Protein AF-A0A521VMZ3-F1 (afdb_monomer)

Sequence (74 aa):
MTKRIARAARRTRAGARPLPTGMALLRDPLLNKGTAFTLRERRALGLQGLLPPCVSTQDGQVRRILEHLRGLPN

Mean predicted aligned error: 9.76 Å

Foldseek 3Di:
DDDDDPDPPPPPPDDDDDDAADVVQCPDPVRHPALQQDPVNCVVRVNVVVHDPHRDHSVRVVVVVVVVVVPDDD

pLDDT: mean 86.45, std 19.5, range [35.19, 98.31]

Nearest PDB structures (foldseek):
  6c7n-assembly1_A  TM=8.829E-01  e=2.395E-05  Sorghum bicolor
  6c7n-assembly1_D  TM=8.809E-01  e=5.119E-05  Sorghum bicolor
  6c7n-assembly1_C  TM=8.819E-01  e=1.094E-04  Sorghum bicolor
  1gz3-assembly1_C  TM=9.332E-01  e=7.558E-04  Homo sapiens
  6ags-assembly1_A  TM=9.065E-01  e=1.144E-03  Escherichia coli

Radius of gyration: 21.93 Å; Cα contacts (8 Å, |Δi|>4): 40; chains: 1; bounding box: 40×59×55 Å

Structure (mmCIF, N/CA/C/O backbone):
data_AF-A0A521VMZ3-F1
#
_entry.id   AF-A0A521VMZ3-F1
#
loop_
_atom_site.group_PDB
_atom_site.id
_atom_site.type_symbol
_atom_site.label_atom_id
_atom_site.label_alt_id
_atom_site.label_comp_id
_atom_site.label_asym_id
_atom_site.label_entity_id
_atom_site.label_seq_id
_atom_site.pdbx_PDB_ins_code
_atom_site.Cartn_x
_atom_site.Cartn_y
_atom_site.Cartn_z
_atom_site.occupancy
_atom_site.B_iso_or_equiv
_atom_site.auth_seq_id
_atom_site.auth_comp_id
_atom_site.auth_asym_id
_atom_site.auth_atom_id
_atom_site.pdbx_PDB_model_num
ATOM 1 N N . MET A 1 1 ? -28.217 48.215 28.552 1.00 42.72 1 MET A N 1
ATOM 2 C CA . MET A 1 1 ? -27.558 48.055 27.234 1.00 42.72 1 MET A CA 1
ATOM 3 C C . MET A 1 1 ? -26.701 46.794 27.251 1.00 42.72 1 MET A C 1
ATOM 5 O O . MET A 1 1 ? -25.696 46.742 27.946 1.00 42.72 1 MET A O 1
ATOM 9 N N . THR A 1 2 ? -27.168 45.744 26.579 1.00 35.19 2 THR A N 1
ATOM 10 C CA . THR A 1 2 ? -26.702 44.352 26.711 1.00 35.19 2 THR A CA 1
ATOM 11 C C . THR A 1 2 ? -25.475 44.074 25.837 1.00 35.19 2 THR A C 1
ATOM 13 O O . THR A 1 2 ? -25.510 44.298 24.628 1.00 35.19 2 THR A O 1
ATOM 16 N N . LYS A 1 3 ? -24.394 43.551 26.433 1.00 40.34 3 LYS A N 1
ATOM 17 C CA . LYS A 1 3 ? -23.190 43.093 25.720 1.00 40.34 3 LYS A CA 1
ATOM 18 C C . LYS A 1 3 ? -23.535 41.847 24.889 1.00 40.34 3 LYS A C 1
ATOM 20 O O . LYS A 1 3 ? -23.765 40.774 25.438 1.00 40.34 3 LYS A O 1
ATOM 25 N N . ARG A 1 4 ? -23.596 41.993 23.560 1.00 41.25 4 ARG A N 1
ATOM 26 C CA . ARG A 1 4 ? -23.743 40.878 22.609 1.00 41.25 4 ARG A CA 1
ATOM 27 C C . ARG A 1 4 ? -22.429 40.102 22.560 1.00 41.25 4 ARG A C 1
ATOM 29 O O . ARG A 1 4 ? -21.445 40.571 22.001 1.00 41.25 4 ARG A O 1
ATOM 36 N N . ILE A 1 5 ? -22.425 38.915 23.154 1.00 49.22 5 ILE A N 1
ATOM 37 C CA . ILE A 1 5 ? -21.324 37.959 23.056 1.00 49.22 5 ILE A CA 1
ATOM 38 C C . ILE A 1 5 ? -21.347 37.415 21.623 1.00 49.22 5 ILE A C 1
ATOM 40 O O . ILE A 1 5 ? -22.315 36.772 21.208 1.00 49.22 5 ILE A O 1
ATOM 44 N N . ALA A 1 6 ? -20.316 37.727 20.840 1.00 45.44 6 ALA A N 1
ATOM 45 C CA . ALA A 1 6 ? -20.134 37.175 19.507 1.00 45.44 6 ALA A CA 1
ATOM 46 C C . ALA A 1 6 ? -19.943 35.657 19.630 1.00 45.44 6 ALA A C 1
ATOM 48 O O . ALA A 1 6 ? -18.919 35.167 20.101 1.00 45.44 6 ALA A O 1
ATOM 49 N N . ARG A 1 7 ? -20.973 34.904 19.239 1.00 43.44 7 ARG A N 1
ATOM 50 C CA . ARG A 1 7 ? -20.943 33.448 19.130 1.00 43.44 7 ARG A CA 1
ATOM 51 C C . ARG A 1 7 ? -19.903 33.085 18.075 1.00 43.44 7 ARG A C 1
ATOM 53 O O . ARG A 1 7 ? -20.152 33.258 16.885 1.00 43.44 7 ARG A O 1
ATOM 60 N N . ALA A 1 8 ? -1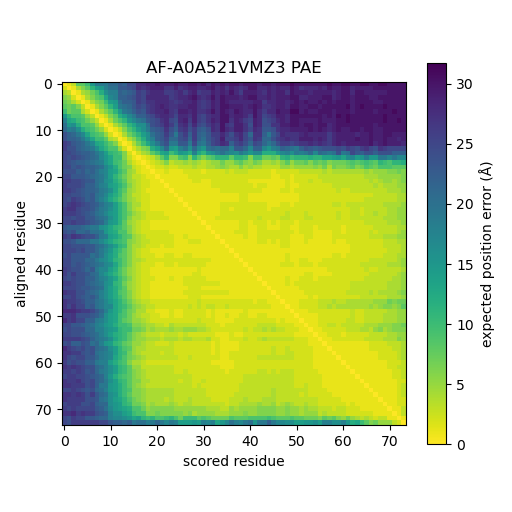8.749 32.594 18.525 1.00 53.31 8 ALA A N 1
ATOM 61 C CA . ALA A 1 8 ? -17.732 32.013 17.665 1.00 53.31 8 ALA A CA 1
ATOM 62 C C . ALA A 1 8 ? -18.404 30.998 16.732 1.00 53.31 8 ALA A C 1
ATOM 64 O O . ALA A 1 8 ? -18.991 30.003 17.173 1.00 53.31 8 ALA A O 1
ATOM 65 N N . ALA A 1 9 ? -18.377 31.296 15.435 1.00 51.19 9 ALA A N 1
ATOM 66 C CA . ALA A 1 9 ? -18.839 30.392 14.406 1.00 51.19 9 ALA A CA 1
ATOM 67 C C . ALA A 1 9 ? -17.970 29.134 14.486 1.00 51.19 9 ALA A C 1
ATOM 69 O O . ALA A 1 9 ? -16.809 29.127 14.080 1.00 51.19 9 ALA A O 1
ATOM 70 N N . ARG A 1 10 ? -18.531 28.067 15.065 1.00 54.44 10 ARG A N 1
ATOM 71 C CA . ARG A 1 10 ? -17.983 26.718 14.953 1.00 54.44 10 ARG A CA 1
ATOM 72 C C . ARG A 1 10 ? -17.837 26.442 13.462 1.00 54.44 10 ARG A C 1
ATOM 74 O O . ARG A 1 10 ? -18.836 26.271 12.770 1.00 54.44 10 ARG A O 1
ATOM 81 N N . ARG A 1 11 ? -16.598 26.460 12.975 1.00 58.75 11 ARG A N 1
ATOM 82 C CA . ARG A 1 11 ? -16.246 26.141 11.594 1.00 58.75 11 ARG A CA 1
ATOM 83 C C . ARG A 1 11 ? -16.547 24.657 11.391 1.00 58.75 11 ARG A C 1
ATOM 85 O O . ARG A 1 11 ? -15.718 23.804 11.694 1.00 58.75 11 ARG A O 1
ATOM 92 N N . THR A 1 12 ? -17.771 24.339 10.980 1.00 55.91 12 THR A N 1
ATOM 93 C CA . THR A 1 12 ? -18.157 22.984 10.588 1.00 55.91 12 THR A CA 1
ATOM 94 C C . THR A 1 12 ? -17.258 22.590 9.425 1.00 55.91 12 THR A C 1
ATOM 96 O O . THR A 1 12 ? -17.291 23.239 8.380 1.00 55.91 12 THR A O 1
ATOM 99 N N . ARG A 1 13 ? -16.407 21.571 9.608 1.00 60.44 13 ARG A N 1
ATOM 100 C CA . ARG A 1 13 ? -15.705 20.941 8.484 1.00 60.44 13 AR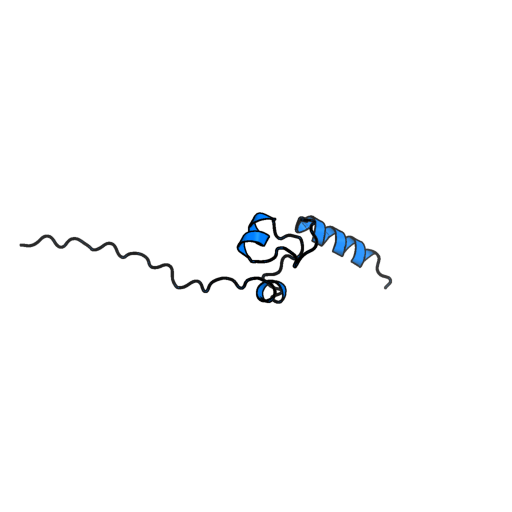G A CA 1
ATOM 101 C C . ARG A 1 13 ? -16.789 20.499 7.501 1.00 60.44 13 ARG A C 1
ATOM 103 O O . ARG A 1 13 ? -17.625 19.675 7.863 1.00 60.44 13 ARG A O 1
ATOM 110 N N . ALA A 1 14 ? -16.817 21.111 6.319 1.00 57.19 14 ALA A N 1
ATOM 111 C CA . ALA A 1 14 ? -17.709 20.715 5.240 1.00 57.19 14 ALA A CA 1
ATOM 112 C C . ALA A 1 14 ? -17.577 19.198 5.015 1.00 57.19 14 ALA A C 1
ATOM 114 O O . ALA A 1 14 ? -16.470 18.661 5.086 1.00 57.19 14 ALA A O 1
ATOM 115 N N . GLY A 1 15 ? -18.715 18.522 4.854 1.00 55.34 15 GLY A N 1
ATOM 116 C CA . GLY A 1 15 ? -18.866 17.072 4.963 1.00 55.34 15 GLY A CA 1
ATOM 117 C C . GLY A 1 15 ? -17.924 16.259 4.078 1.00 55.34 15 GLY A C 1
ATOM 118 O O . GLY A 1 15 ? -18.237 15.970 2.927 1.00 55.34 15 GLY A O 1
ATOM 119 N N . ALA A 1 16 ? -16.803 15.819 4.646 1.00 67.69 16 ALA A N 1
ATOM 120 C CA . ALA A 1 16 ? -16.004 14.759 4.058 1.00 67.69 16 ALA A CA 1
ATOM 121 C C . ALA A 1 16 ? -16.792 13.452 4.187 1.00 67.69 16 ALA A C 1
ATOM 123 O O . ALA A 1 16 ? -16.996 12.943 5.293 1.00 67.69 16 ALA A O 1
ATOM 124 N N . ARG A 1 17 ? -17.264 12.923 3.055 1.00 78.56 17 ARG A N 1
ATOM 125 C CA . ARG A 1 17 ? -17.818 11.571 3.000 1.00 78.56 17 ARG A CA 1
ATOM 126 C C . ARG A 1 17 ? -16.735 10.598 3.497 1.00 78.56 17 ARG A C 1
ATOM 128 O O . ARG A 1 17 ? -15.577 10.750 3.100 1.00 78.56 17 ARG A O 1
ATOM 135 N N . PRO A 1 18 ? -17.069 9.637 4.373 1.00 85.31 18 PRO A N 1
ATOM 136 C CA . PRO A 1 18 ? -16.089 8.671 4.850 1.00 85.31 18 PRO A CA 1
ATOM 137 C C . PRO A 1 18 ? -15.474 7.902 3.674 1.00 85.31 18 PRO A C 1
ATOM 139 O O . PRO A 1 18 ? -16.157 7.610 2.688 1.00 85.31 18 PRO A O 1
ATOM 142 N N . LEU A 1 19 ? -14.178 7.594 3.786 1.00 90.12 19 LEU A N 1
ATOM 143 C CA . LEU A 1 19 ? -13.473 6.771 2.805 1.00 90.12 19 LEU A CA 1
ATOM 144 C C . LEU A 1 19 ? -14.139 5.387 2.704 1.00 9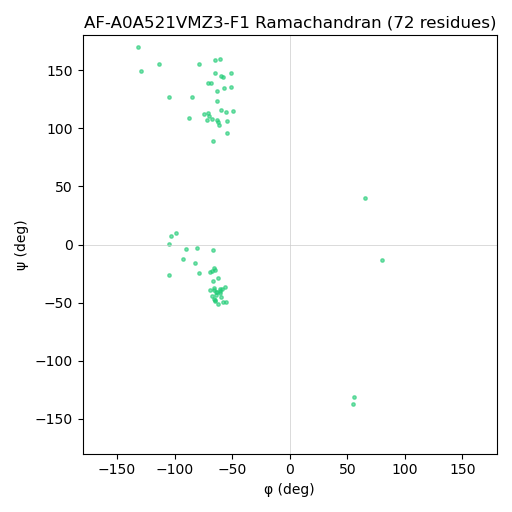0.12 19 LEU A C 1
ATOM 146 O O . LEU A 1 19 ? -14.608 4.869 3.723 1.00 90.12 19 LEU A O 1
ATOM 150 N N . PRO A 1 20 ? -14.172 4.768 1.508 1.00 95.75 20 PRO A N 1
ATOM 151 C CA . PRO A 1 20 ? -14.581 3.375 1.386 1.00 95.75 20 PRO A CA 1
ATOM 152 C C . PRO A 1 20 ? -13.642 2.471 2.200 1.00 95.75 20 PRO A C 1
ATOM 154 O O . PRO A 1 20 ? -12.511 2.840 2.509 1.00 95.75 20 PRO A O 1
ATOM 157 N N . THR A 1 21 ? -14.100 1.269 2.540 1.00 97.44 21 THR A N 1
ATOM 158 C CA . THR A 1 21 ? -13.328 0.272 3.3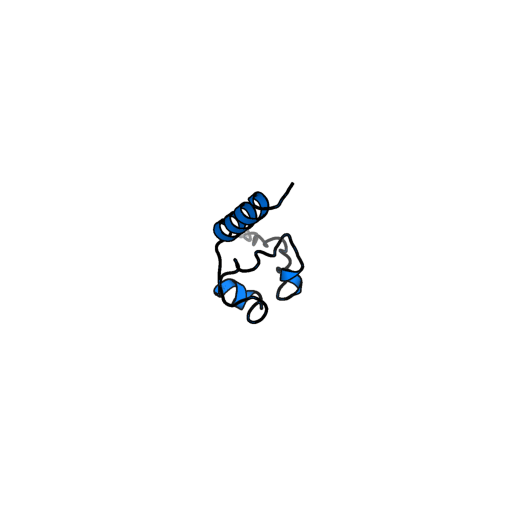00 1.00 97.44 21 THR A CA 1
ATOM 159 C C . THR A 1 21 ? -13.397 -1.097 2.623 1.00 97.44 21 THR A C 1
ATOM 161 O O . THR A 1 21 ? -14.157 -1.299 1.668 1.00 97.44 21 THR A O 1
ATOM 164 N N . GLY A 1 22 ? -12.574 -2.042 3.085 1.00 98.06 2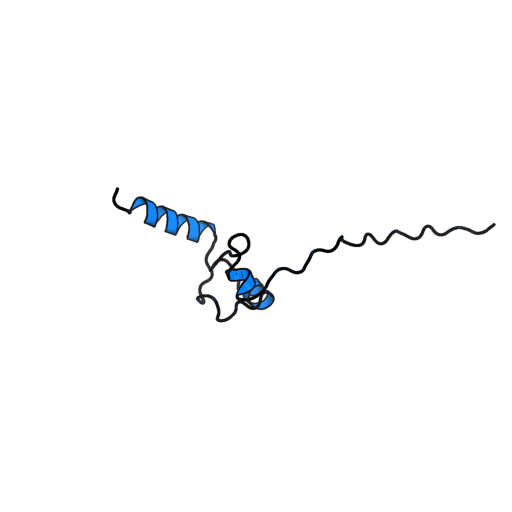2 GLY A N 1
ATOM 165 C CA . GLY A 1 22 ? -12.570 -3.422 2.607 1.00 98.06 22 GLY A CA 1
ATOM 166 C C . GLY A 1 22 ? -12.401 -3.528 1.090 1.00 98.06 22 GLY A C 1
ATOM 167 O O . GLY A 1 22 ? -11.623 -2.803 0.466 1.00 98.06 22 GLY A O 1
ATOM 168 N N . MET A 1 23 ? -13.183 -4.417 0.479 1.00 98.00 23 MET A N 1
ATOM 169 C CA . MET A 1 23 ? -13.152 -4.648 -0.968 1.00 98.00 23 MET A CA 1
ATOM 170 C C . MET A 1 23 ? -13.551 -3.426 -1.801 1.00 98.00 23 MET A C 1
ATOM 172 O O . MET A 1 23 ? -13.064 -3.290 -2.919 1.00 98.00 23 MET A O 1
ATOM 176 N N . ALA A 1 24 ? -14.406 -2.531 -1.293 1.00 97.81 24 ALA A N 1
ATOM 177 C CA . ALA A 1 24 ? -14.791 -1.327 -2.033 1.00 97.81 24 ALA A CA 1
ATOM 178 C C . ALA A 1 24 ? -13.594 -0.384 -2.221 1.00 97.81 24 ALA A C 1
ATOM 180 O O . ALA A 1 24 ? -13.401 0.152 -3.306 1.00 97.81 24 ALA A O 1
ATOM 181 N N . LEU A 1 25 ? -12.752 -0.252 -1.192 1.00 98.00 25 LEU A N 1
ATOM 182 C CA . LEU A 1 25 ? -11.512 0.520 -1.268 1.00 98.00 25 LEU A CA 1
ATOM 183 C C . LEU A 1 25 ? -10.467 -0.150 -2.170 1.00 98.00 25 LEU A C 1
ATOM 185 O O . LEU A 1 25 ? -9.797 0.536 -2.930 1.00 98.00 25 LEU A O 1
ATOM 189 N N . LEU A 1 26 ? -10.346 -1.481 -2.137 1.00 98.06 26 LEU A N 1
ATOM 190 C CA . LEU A 1 26 ? -9.409 -2.204 -3.011 1.00 98.06 26 LEU A CA 1
ATOM 191 C C . LEU A 1 26 ? -9.812 -2.179 -4.495 1.00 98.06 26 LEU A C 1
ATOM 193 O O . LEU A 1 26 ? -8.957 -2.343 -5.363 1.00 98.06 26 LEU A O 1
ATOM 197 N N . ARG A 1 27 ? -11.097 -1.981 -4.798 1.00 97.94 27 ARG A N 1
ATOM 198 C CA . ARG A 1 27 ? -11.600 -1.862 -6.175 1.00 97.94 27 ARG A CA 1
ATOM 199 C C . ARG A 1 27 ? -11.432 -0.466 -6.768 1.00 97.94 27 ARG A C 1
ATOM 201 O O . ARG A 1 27 ? -11.539 -0.333 -7.981 1.00 97.94 27 ARG A O 1
ATOM 208 N N . ASP A 1 28 ? -11.178 0.548 -5.945 1.00 97.44 28 ASP A N 1
ATOM 209 C CA . ASP A 1 28 ? -10.935 1.909 -6.413 1.00 97.44 28 ASP A CA 1
ATOM 210 C C . ASP A 1 28 ? -9.436 2.104 -6.720 1.00 97.44 28 ASP A C 1
ATOM 212 O O . ASP A 1 28 ? -8.626 2.156 -5.788 1.00 97.44 28 ASP A O 1
ATOM 216 N 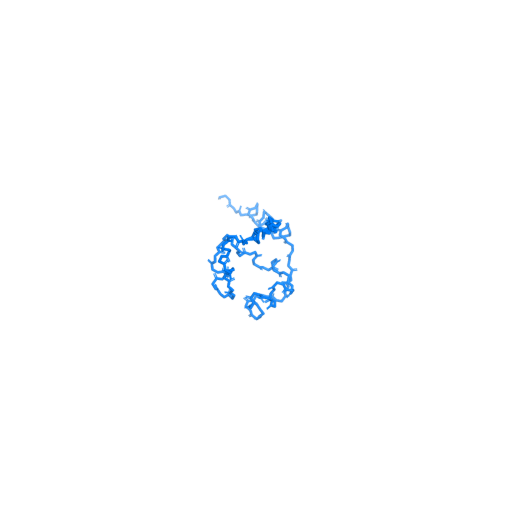N . PRO A 1 29 ? -9.029 2.226 -8.000 1.00 96.75 29 PRO A N 1
ATOM 217 C CA . PRO A 1 29 ? -7.622 2.363 -8.369 1.00 96.75 29 PRO A CA 1
ATOM 218 C C . PRO A 1 29 ? -6.985 3.671 -7.881 1.00 96.75 29 PRO A C 1
ATOM 220 O O . PRO A 1 29 ? -5.763 3.732 -7.774 1.00 96.75 29 PRO A O 1
ATOM 223 N N . LEU A 1 30 ? -7.772 4.705 -7.560 1.00 96.38 30 LEU A N 1
ATOM 224 C CA . LEU A 1 30 ? -7.246 5.971 -7.036 1.00 96.38 30 LEU A CA 1
ATOM 225 C C . LEU A 1 30 ? -6.900 5.886 -5.546 1.00 96.38 30 LEU A C 1
ATOM 227 O O . LEU A 1 30 ? -6.066 6.650 -5.061 1.00 96.38 30 LEU A O 1
ATOM 231 N N . LEU A 1 31 ? -7.535 4.970 -4.810 1.00 96.44 31 LEU A N 1
ATOM 232 C CA . LEU A 1 31 ? -7.332 4.796 -3.367 1.00 96.44 31 LEU A CA 1
ATOM 233 C C . LEU A 1 31 ? -6.483 3.568 -3.031 1.00 96.44 31 LEU A C 1
ATOM 235 O O . LEU A 1 31 ? -5.842 3.518 -1.975 1.00 96.44 31 LEU A O 1
ATOM 239 N N . ASN A 1 32 ? -6.485 2.563 -3.902 1.00 97.69 32 ASN A N 1
ATOM 240 C CA . ASN A 1 32 ? -5.795 1.311 -3.667 1.00 97.69 32 ASN A CA 1
ATOM 241 C C . ASN A 1 32 ? -4.272 1.463 -3.826 1.00 97.69 32 ASN A C 1
ATOM 243 O O . ASN A 1 32 ? -3.751 1.609 -4.926 1.00 97.69 32 ASN A O 1
ATOM 247 N N . LYS A 1 33 ? -3.544 1.329 -2.713 1.00 97.75 33 LYS A N 1
ATOM 248 C CA . LYS A 1 33 ? -2.068 1.262 -2.679 1.00 97.75 33 LYS A CA 1
ATOM 249 C C . LYS A 1 33 ? -1.523 -0.178 -2.576 1.00 97.75 33 LYS A C 1
ATOM 251 O O . LYS A 1 33 ? -0.339 -0.404 -2.321 1.00 97.75 33 LYS A O 1
ATOM 256 N N . GLY A 1 34 ? -2.385 -1.181 -2.728 1.00 97.25 34 GLY A N 1
ATOM 257 C CA . GLY A 1 34 ? -2.045 -2.602 -2.684 1.00 97.25 34 GLY A CA 1
ATOM 258 C C . GLY A 1 34 ? -1.334 -3.003 -1.391 1.00 97.25 34 GLY A C 1
ATOM 259 O O . GLY A 1 34 ? -1.733 -2.637 -0.287 1.00 97.25 34 GLY A O 1
ATOM 260 N N . THR A 1 35 ? -0.222 -3.727 -1.500 1.00 97.75 35 THR A N 1
ATOM 261 C CA . THR A 1 35 ? 0.575 -4.139 -0.331 1.00 97.75 35 THR A CA 1
ATOM 262 C C . THR A 1 35 ? 1.241 -2.977 0.414 1.00 97.75 35 THR A C 1
ATOM 264 O O . THR A 1 35 ? 1.802 -3.207 1.485 1.00 97.75 35 THR A O 1
ATOM 267 N N . ALA A 1 36 ? 1.151 -1.736 -0.079 1.00 98.25 36 ALA A N 1
ATOM 268 C CA . ALA A 1 36 ? 1.684 -0.560 0.605 1.00 98.25 36 ALA A CA 1
ATOM 269 C C . ALA A 1 36 ? 0.784 -0.012 1.721 1.00 98.25 36 ALA A C 1
ATOM 271 O O . ALA A 1 36 ? 1.187 0.906 2.433 1.00 98.25 36 ALA A O 1
ATOM 272 N N . PHE A 1 37 ? -0.404 -0.588 1.946 1.00 98.31 37 PHE A N 1
ATOM 273 C CA . PHE A 1 37 ? -1.145 -0.323 3.180 1.00 98.31 37 PHE A CA 1
ATOM 274 C C . PHE A 1 37 ? -0.351 -0.826 4.386 1.00 98.31 37 PHE A C 1
ATOM 276 O O . PHE A 1 37 ? -0.035 -2.017 4.488 1.00 98.31 37 PHE A O 1
ATOM 283 N N . THR A 1 38 ? -0.077 0.072 5.327 1.00 98.06 38 THR A N 1
ATOM 284 C CA . THR A 1 38 ? 0.542 -0.258 6.615 1.00 98.06 38 THR 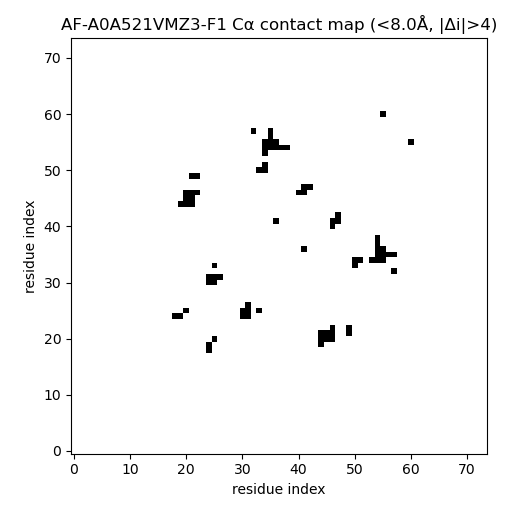A CA 1
ATOM 285 C C . THR A 1 38 ? -0.383 -1.139 7.452 1.00 98.06 38 THR A C 1
ATOM 287 O O . THR A 1 38 ? -1.603 -1.119 7.290 1.00 98.06 38 THR A O 1
ATOM 290 N N . LEU A 1 39 ? 0.165 -1.873 8.424 1.00 97.19 39 LEU A N 1
ATOM 291 C CA . LEU A 1 39 ? -0.647 -2.698 9.330 1.00 97.19 39 LEU A CA 1
ATOM 292 C C . LEU A 1 39 ? -1.728 -1.887 10.064 1.00 97.19 39 LEU A C 1
ATOM 294 O O . LEU A 1 39 ? -2.843 -2.374 10.255 1.00 97.19 39 LEU A O 1
ATOM 298 N N . ARG A 1 40 ? -1.419 -0.638 10.436 1.00 97.75 40 ARG A N 1
ATOM 299 C CA . ARG A 1 40 ? -2.369 0.273 11.087 1.00 97.75 40 ARG A CA 1
ATOM 300 C C . ARG A 1 40 ? -3.526 0.635 10.158 1.00 97.75 40 ARG A C 1
ATOM 302 O O . ARG A 1 40 ? -4.678 0.542 10.568 1.00 97.75 40 ARG A O 1
ATOM 309 N N . GLU A 1 41 ? -3.232 1.007 8.914 1.00 97.62 41 GLU A N 1
ATOM 310 C CA . GLU A 1 41 ? -4.263 1.308 7.914 1.00 97.62 41 GLU A CA 1
ATOM 311 C C . GLU A 1 41 ? -5.102 0.075 7.592 1.00 97.62 41 GLU A C 1
ATOM 313 O O . GLU A 1 41 ? -6.320 0.178 7.514 1.00 97.62 41 GLU A O 1
ATOM 318 N N . ARG A 1 42 ? -4.483 -1.107 7.480 1.00 98.19 42 ARG A N 1
ATOM 319 C CA . ARG A 1 42 ? -5.215 -2.352 7.213 1.00 98.19 42 ARG A CA 1
ATOM 320 C C . ARG A 1 42 ? -6.228 -2.673 8.305 1.00 98.19 42 ARG A C 1
ATOM 322 O O . ARG A 1 42 ? -7.330 -3.103 7.985 1.00 98.19 42 ARG A O 1
ATOM 329 N N . ARG A 1 43 ? -5.883 -2.448 9.576 1.00 97.44 43 ARG A N 1
ATOM 330 C CA . ARG A 1 43 ? -6.829 -2.585 10.695 1.00 97.44 43 ARG A CA 1
ATOM 331 C C . ARG A 1 43 ? -7.952 -1.551 10.600 1.00 97.44 43 ARG A C 1
ATOM 333 O O . ARG A 1 43 ? -9.116 -1.917 10.678 1.00 97.44 43 ARG A O 1
ATOM 340 N N . ALA A 1 44 ? -7.608 -0.283 10.380 1.00 97.19 44 ALA A N 1
ATOM 341 C CA . ALA A 1 44 ? -8.579 0.811 10.335 1.00 97.19 44 ALA A CA 1
ATOM 342 C C . ALA A 1 44 ? -9.546 0.740 9.136 1.00 97.19 44 ALA A C 1
ATOM 344 O O . ALA A 1 44 ? -10.686 1.177 9.242 1.00 97.19 44 ALA A O 1
ATOM 345 N N . LEU A 1 45 ? -9.095 0.194 8.004 1.00 97.62 45 LEU A N 1
ATOM 346 C CA . LEU A 1 45 ? -9.845 0.135 6.746 1.00 97.62 45 LEU A CA 1
ATOM 347 C C . LEU A 1 45 ? -10.439 -1.253 6.457 1.00 97.62 45 LEU A C 1
ATOM 349 O O . LEU A 1 45 ? -10.957 -1.467 5.363 1.00 97.62 45 LEU A O 1
ATOM 353 N N . GLY A 1 46 ? -10.357 -2.204 7.393 1.00 97.38 46 GLY A N 1
ATOM 354 C CA .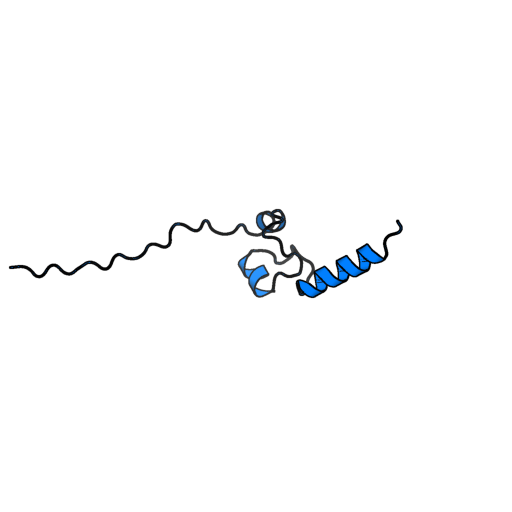 GLY A 1 46 ? -10.924 -3.547 7.220 1.00 97.38 46 GLY A CA 1
ATOM 355 C C . GLY A 1 46 ? -10.254 -4.372 6.113 1.00 97.38 46 GLY A C 1
ATOM 356 O O . GLY A 1 46 ? -10.935 -5.047 5.350 1.00 97.38 46 GLY A O 1
ATOM 357 N N . LEU A 1 47 ? -8.925 -4.292 5.995 1.00 98.25 47 LEU A N 1
ATOM 358 C CA . LEU A 1 47 ? -8.127 -4.977 4.964 1.00 98.25 47 LEU A CA 1
ATOM 359 C C . LEU A 1 47 ? -7.356 -6.199 5.491 1.00 98.25 47 LEU A C 1
ATOM 361 O O . LEU A 1 47 ? -6.605 -6.826 4.741 1.00 98.25 47 LEU A O 1
ATOM 365 N N . GLN A 1 48 ? -7.476 -6.530 6.780 1.00 96.38 48 GLN A N 1
ATOM 366 C CA . GLN A 1 48 ? -6.857 -7.741 7.325 1.00 96.38 48 GLN A CA 1
ATOM 367 C C . GLN A 1 48 ? -7.457 -8.987 6.659 1.00 96.38 48 GLN A C 1
ATOM 369 O O . GLN A 1 48 ? -8.669 -9.096 6.523 1.00 96.38 48 GLN A O 1
ATOM 374 N N . GLY A 1 49 ? -6.596 -9.902 6.209 1.00 96.06 49 GLY A N 1
ATOM 375 C CA . GLY A 1 49 ? -7.002 -11.098 5.463 1.00 96.06 49 GLY A CA 1
ATOM 376 C C . GLY A 1 49 ? -7.291 -10.871 3.972 1.00 96.06 49 GLY A C 1
ATOM 377 O O . GLY A 1 49 ? -7.328 -11.840 3.227 1.00 96.06 49 GLY A O 1
ATOM 378 N N . LEU A 1 50 ? -7.429 -9.619 3.512 1.00 97.62 50 LEU A N 1
ATOM 379 C CA . LEU A 1 50 ? -7.693 -9.294 2.097 1.00 97.62 50 LEU A CA 1
ATOM 380 C C . LEU A 1 50 ? -6.425 -9.039 1.271 1.00 97.62 50 LEU A C 1
ATOM 382 O O . LEU A 1 50 ? -6.486 -8.946 0.049 1.00 97.62 50 LEU A O 1
ATOM 386 N N . LEU A 1 51 ? -5.278 -8.883 1.931 1.00 97.62 51 LEU A N 1
ATOM 387 C CA . LEU A 1 51 ? -3.991 -8.597 1.303 1.00 97.62 51 LEU A CA 1
ATOM 388 C C . LEU A 1 51 ? -2.930 -9.580 1.812 1.00 97.62 51 LEU A C 1
ATOM 390 O O . LEU A 1 51 ? -2.986 -9.954 2.989 1.00 97.62 51 LEU A O 1
ATOM 394 N N . PRO A 1 52 ? -1.918 -9.927 0.990 1.00 97.12 52 PRO A N 1
ATOM 395 C CA . PRO A 1 52 ? -0.754 -10.684 1.447 1.00 97.12 52 PRO A CA 1
ATOM 396 C C . PRO A 1 52 ? -0.125 -10.058 2.703 1.00 97.12 52 PRO A C 1
ATOM 398 O O . PRO A 1 52 ? -0.143 -8.831 2.836 1.00 97.12 52 PRO A O 1
ATOM 401 N N . PRO A 1 53 ? 0.464 -10.845 3.623 1.00 95.50 53 PRO A N 1
ATOM 402 C CA . PRO A 1 53 ? 0.931 -10.341 4.919 1.00 95.50 53 PRO A CA 1
ATOM 403 C C . PRO A 1 53 ? 2.086 -9.333 4.817 1.00 95.50 53 PRO A C 1
ATOM 405 O O . PRO A 1 53 ? 2.279 -8.531 5.729 1.00 95.50 53 PRO A O 1
ATOM 408 N N . CYS A 1 54 ? 2.837 -9.333 3.712 1.00 95.44 54 CYS A N 1
ATOM 409 C CA . CYS A 1 54 ? 3.930 -8.393 3.502 1.00 95.44 54 CYS A CA 1
ATOM 410 C C . CYS A 1 54 ? 3.423 -6.953 3.309 1.00 95.44 54 CYS A C 1
ATOM 412 O O . CYS A 1 54 ? 2.428 -6.693 2.622 1.00 95.44 54 CYS A O 1
ATOM 414 N N . VAL A 1 55 ? 4.138 -6.003 3.914 1.00 97.19 55 VAL A N 1
ATOM 415 C CA . VAL A 1 55 ? 3.977 -4.568 3.663 1.00 97.19 55 VAL A CA 1
ATOM 416 C C . VAL A 1 55 ? 5.154 -4.115 2.807 1.00 97.19 55 VAL A C 1
ATOM 418 O O . VAL A 1 55 ? 6.302 -4.369 3.159 1.00 97.19 55 VAL A O 1
ATOM 421 N N . SER A 1 56 ? 4.876 -3.469 1.677 1.00 96.88 56 SER A N 1
ATOM 422 C CA . SER A 1 56 ? 5.900 -2.939 0.765 1.00 96.88 56 SER A CA 1
ATOM 423 C C . SER A 1 56 ? 5.869 -1.417 0.724 1.00 96.88 56 SER A C 1
ATOM 425 O O . SER A 1 56 ? 4.824 -0.817 0.943 1.00 96.88 56 SER A O 1
ATOM 427 N N . THR A 1 57 ? 6.977 -0.773 0.373 1.00 97.94 57 THR A N 1
ATOM 428 C CA . THR A 1 57 ? 6.970 0.662 0.059 1.00 97.94 57 THR A CA 1
ATOM 429 C C . THR A 1 57 ? 6.435 0.903 -1.352 1.00 97.94 57 THR A C 1
ATOM 431 O O . THR A 1 57 ? 6.509 0.016 -2.208 1.00 97.94 57 THR A O 1
ATOM 434 N N . GLN A 1 58 ? 5.907 2.102 -1.604 1.00 97.12 58 GLN A N 1
ATOM 435 C CA . GLN A 1 58 ? 5.440 2.488 -2.937 1.00 97.12 58 GLN A CA 1
ATOM 436 C C . GLN A 1 58 ? 6.605 2.527 -3.939 1.00 97.12 58 GLN A C 1
ATOM 438 O O . GLN A 1 58 ? 6.507 1.933 -5.008 1.00 97.12 58 GLN A O 1
ATOM 443 N N . ASP A 1 59 ? 7.754 3.081 -3.545 1.00 98.06 59 ASP A N 1
ATOM 444 C CA . ASP A 1 59 ? 8.968 3.081 -4.374 1.00 98.06 59 ASP A CA 1
ATOM 445 C C . ASP A 1 59 ? 9.453 1.663 -4.700 1.00 98.06 59 ASP A C 1
ATOM 447 O O . ASP A 1 59 ? 9.861 1.378 -5.825 1.00 98.06 59 ASP A O 1
ATOM 451 N N . GLY A 1 60 ? 9.359 0.737 -3.740 1.00 98.00 60 GLY A N 1
ATOM 452 C CA . GLY A 1 60 ? 9.708 -0.665 -3.958 1.00 98.00 60 GLY A CA 1
ATOM 453 C C . GLY A 1 60 ? 8.779 -1.356 -4.959 1.00 98.00 60 GLY A C 1
ATOM 454 O O . GLY A 1 60 ? 9.238 -2.158 -5.774 1.00 98.00 60 GLY A O 1
ATOM 455 N N . GLN A 1 61 ? 7.481 -1.033 -4.936 1.00 97.44 61 GLN A N 1
ATOM 456 C CA . GLN A 1 61 ? 6.523 -1.515 -5.937 1.00 97.44 61 GLN A CA 1
ATOM 457 C C . GLN A 1 61 ? 6.841 -0.947 -7.326 1.00 97.44 61 GLN A C 1
ATOM 459 O O . GLN A 1 61 ? 6.905 -1.715 -8.285 1.00 97.44 61 GLN A O 1
ATOM 464 N N . VAL A 1 62 ? 7.096 0.363 -7.427 1.00 98.00 62 VAL A N 1
ATOM 465 C CA . VAL A 1 62 ? 7.468 1.030 -8.687 1.00 98.00 62 VAL A CA 1
ATOM 466 C C . VAL A 1 62 ? 8.729 0.404 -9.268 1.00 98.00 62 VAL A C 1
ATOM 468 O O . VAL A 1 62 ? 8.730 0.004 -10.430 1.00 98.00 62 VAL A O 1
ATOM 471 N N . ARG A 1 63 ? 9.778 0.241 -8.456 1.00 98.31 63 ARG A N 1
ATOM 472 C CA . ARG A 1 63 ? 11.036 -0.380 -8.882 1.00 98.31 63 ARG A CA 1
ATOM 473 C C . ARG A 1 63 ? 10.811 -1.768 -9.477 1.00 98.31 63 ARG A C 1
ATOM 475 O O . ARG A 1 63 ? 11.275 -2.021 -10.583 1.00 98.31 63 ARG A O 1
ATOM 482 N N . ARG A 1 64 ? 10.062 -2.633 -8.785 1.00 97.25 64 ARG A N 1
ATOM 483 C CA . ARG A 1 64 ? 9.773 -3.999 -9.254 1.00 97.25 64 ARG A CA 1
ATOM 484 C C . ARG A 1 64 ? 9.036 -4.002 -10.593 1.00 97.25 64 ARG A C 1
ATOM 486 O O . ARG A 1 64 ? 9.340 -4.816 -11.458 1.00 97.25 64 ARG A O 1
ATOM 493 N N . ILE A 1 65 ? 8.065 -3.103 -10.764 1.00 97.50 65 ILE A N 1
ATOM 494 C CA . ILE A 1 65 ? 7.311 -2.992 -12.017 1.00 97.50 65 ILE A CA 1
ATOM 495 C C . ILE A 1 65 ? 8.220 -2.492 -13.141 1.00 97.50 65 ILE A C 1
ATOM 497 O O . ILE A 1 65 ? 8.205 -3.069 -14.220 1.00 97.50 65 ILE A O 1
ATOM 501 N N . LEU A 1 66 ? 9.046 -1.473 -12.899 1.00 98.12 66 LEU A N 1
ATOM 502 C CA . LEU A 1 66 ? 9.982 -0.965 -13.905 1.00 98.12 66 LEU A CA 1
ATOM 503 C C . LEU A 1 66 ? 11.021 -2.014 -14.316 1.00 98.12 66 LEU A C 1
ATOM 505 O O . LEU A 1 66 ? 11.328 -2.124 -15.499 1.00 98.12 66 LEU A O 1
ATOM 509 N N . GLU A 1 67 ? 11.553 -2.784 -13.364 1.00 98.00 67 GLU A N 1
ATOM 510 C CA . GLU A 1 67 ? 12.458 -3.907 -13.643 1.00 98.00 67 GLU A CA 1
ATOM 511 C C . GLU A 1 67 ? 11.776 -4.964 -14.523 1.00 98.00 67 GLU A C 1
ATOM 513 O O . GLU A 1 67 ? 12.355 -5.377 -15.524 1.00 98.00 67 GLU A O 1
ATOM 518 N N . HIS A 1 68 ? 10.530 -5.336 -14.213 1.00 97.69 68 HIS A N 1
ATOM 519 C CA . HIS A 1 68 ? 9.752 -6.267 -15.034 1.00 97.69 68 HIS A CA 1
ATOM 520 C C . HIS A 1 68 ? 9.502 -5.714 -16.444 1.00 97.69 68 HIS A C 1
ATOM 522 O O . HIS A 1 68 ? 9.810 -6.390 -17.421 1.00 97.69 68 HIS A O 1
ATOM 528 N N . LEU A 1 69 ? 9.004 -4.480 -16.568 1.00 97.88 69 LEU A N 1
ATOM 529 C CA . LEU A 1 69 ?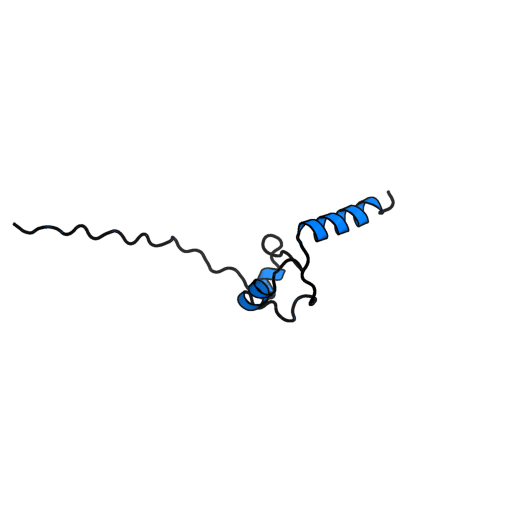 8.682 -3.874 -17.864 1.00 97.88 69 LEU A CA 1
ATOM 530 C C . LEU A 1 69 ? 9.900 -3.786 -18.791 1.00 97.88 69 LEU A C 1
ATOM 532 O O . LEU A 1 69 ? 9.773 -4.031 -19.983 1.00 97.88 69 LEU A O 1
ATOM 536 N N . ARG A 1 70 ? 11.085 -3.476 -18.252 1.00 96.94 70 ARG A N 1
ATOM 537 C CA . ARG A 1 70 ? 12.342 -3.423 -19.023 1.00 96.94 70 ARG A CA 1
ATOM 538 C C . ARG A 1 70 ? 12.805 -4.787 -19.536 1.00 96.94 70 ARG A C 1
ATOM 540 O O . ARG A 1 70 ? 13.598 -4.827 -20.468 1.00 96.94 70 ARG A O 1
ATOM 547 N N . GLY A 1 71 ? 12.373 -5.873 -18.899 1.00 96.50 71 GLY A N 1
ATOM 548 C CA . GLY A 1 71 ? 12.702 -7.240 -19.298 1.00 96.50 71 GLY A CA 1
ATOM 549 C C . GLY A 1 71 ? 11.714 -7.858 -20.288 1.00 96.50 71 GLY A C 1
ATOM 550 O O . GLY A 1 71 ? 11.936 -8.991 -20.710 1.00 96.50 71 GLY A O 1
ATOM 551 N N . LEU A 1 72 ? 10.622 -7.166 -20.636 1.00 96.25 72 LEU A N 1
ATOM 552 C CA . LEU A 1 72 ? 9.668 -7.666 -21.623 1.00 96.25 72 LEU A CA 1
ATOM 553 C C . LEU A 1 72 ? 10.288 -7.623 -23.032 1.00 96.25 72 LEU A C 1
ATOM 555 O O . LEU A 1 72 ? 10.970 -6.651 -23.363 1.00 96.25 72 LEU A O 1
ATOM 559 N N . PRO A 1 73 ? 10.070 -8.657 -23.863 1.00 92.00 73 PRO A N 1
ATOM 560 C CA . PRO A 1 73 ? 10.468 -8.614 -25.265 1.00 92.00 73 PRO A CA 1
ATOM 561 C C . PRO A 1 73 ? 9.673 -7.533 -26.015 1.00 92.00 73 PRO A C 1
ATOM 563 O O . PRO A 1 73 ? 8.517 -7.273 -25.673 1.00 92.00 73 PRO A O 1
ATOM 566 N N . ASN A 1 74 ? 10.309 -6.921 -27.020 1.00 76.56 74 ASN A N 1
ATOM 567 C CA . ASN A 1 74 ? 9.675 -5.959 -27.933 1.00 76.56 74 ASN A CA 1
ATOM 568 C C . ASN A 1 74 ? 8.656 -6.624 -28.861 1.00 76.56 74 ASN A C 1
ATOM 570 O O . ASN A 1 74 ? 8.948 -7.745 -29.338 1.00 76.56 74 ASN A O 1
#

Solvent-accessible surface area (backbone atoms only — not comparable to full-atom values): 4883 Å² total; per-residue (Å²): 139,84,86,80,78,81,75,76,77,78,78,71,77,74,84,76,75,80,79,68,44,36,70,63,26,64,71,33,78,91,72,40,62,68,50,43,50,46,75,67,54,24,63,77,36,57,34,72,88,77,55,73,92,63,69,46,54,66,67,58,53,50,51,54,51,52,56,51,62,72,69,54,84,132

Secondary structure (DSSP, 8-state):
----------------PPPP-HHHHHH-TTT--GGGS-HHHHHHTT-TTTS-S----HHHHHHHHHHHHHTS--